Protein AF-A0A8S3F100-F1 (afdb_monomer)

Solvent-accessible surface area (backbone atoms only — not comparable to full-atom values): 3515 Å² total; per-residue (Å²): 133,83,90,75,75,69,59,62,55,54,56,50,30,53,50,30,35,50,28,20,74,74,61,42,49,69,62,24,50,54,53,55,70,68,47,87,75,76,52,75,67,41,57,51,33,48,55,53,22,25,63,74,63,75,44,75,86,82,131

Nearest PDB structures (foldseek):
  8rdj-assembly1_G  TM=8.808E-01  e=2.383E+00  Sinapis alba
  6d90-assembly1_i  TM=6.240E-01  e=9.949E+00  Oryctolagus cuniculus

Mean predicted aligned error: 6.79 Å

Radius of gyration: 11.89 Å; Cα contacts (8 Å, |Δi|>4): 50; chains: 1; bounding box: 29×22×37 Å

Foldseek 3Di:
DPPDDPVVQVVLLVVLLVCLLVVVLVVSVVSVVVDPDHDPSSVVSNVVSCVNNVHDPDD

pLDDT: mean 80.98, std 13.82, range [44.16, 92.56]

Secondary structure (DSSP, 8-state):
----SSHHHHHHHHHHHHHHHTT-HHHHHHHHHH-SS--HHHHHHHHHHHHHHTPPP--

Structure (mmCIF, N/CA/C/O backbone):
data_AF-A0A8S3F100-F1
#
_entry.id   AF-A0A8S3F100-F1
#
loop_
_atom_site.group_PDB
_atom_site.id
_atom_site.type_symbol
_atom_site.label_atom_id
_atom_site.label_alt_id
_atom_site.label_comp_id
_atom_site.label_asym_id
_atom_site.label_entity_id
_atom_site.label_seq_id
_atom_site.pdbx_PDB_ins_code
_atom_site.Cartn_x
_atom_site.Cartn_y
_atom_site.Cartn_z
_atom_site.occupancy
_atom_site.B_iso_or_equiv
_atom_site.auth_seq_id
_atom_site.auth_comp_id
_atom_site.auth_asym_id
_atom_site.auth_atom_id
_atom_site.pdbx_PDB_model_num
ATOM 1 N N . MET A 1 1 ? 20.979 0.752 -25.319 1.00 44.16 1 MET A N 1
ATOM 2 C CA . MET A 1 1 ? 20.273 -0.311 -24.573 1.00 44.16 1 MET A CA 1
ATOM 3 C C . MET A 1 1 ? 19.324 0.382 -23.610 1.00 44.16 1 MET A C 1
ATOM 5 O O . MET A 1 1 ? 19.846 1.091 -22.760 1.00 44.16 1 MET A O 1
ATOM 9 N N . PRO A 1 2 ? 17.989 0.329 -23.763 1.00 47.41 2 PRO A N 1
ATOM 10 C CA . PRO A 1 2 ? 17.129 1.023 -22.818 1.00 47.41 2 PRO A CA 1
ATOM 11 C C . PRO A 1 2 ? 17.071 0.225 -21.513 1.00 47.41 2 PRO A C 1
ATOM 13 O O . PRO A 1 2 ? 16.862 -0.989 -21.506 1.00 47.41 2 PRO A O 1
ATOM 16 N N . GLU A 1 3 ? 17.339 0.938 -20.427 1.00 53.66 3 GLU A N 1
ATOM 17 C CA . GLU A 1 3 ? 17.404 0.484 -19.044 1.00 53.66 3 GLU A CA 1
ATOM 18 C C . GLU A 1 3 ? 16.008 0.036 -18.583 1.00 53.66 3 GLU A C 1
ATOM 20 O O . GLU A 1 3 ? 15.194 0.795 -18.061 1.00 53.66 3 GLU A O 1
ATOM 25 N N . ASN A 1 4 ? 15.684 -1.213 -18.904 1.00 51.91 4 ASN A N 1
ATOM 26 C CA . ASN A 1 4 ? 14.353 -1.773 -18.758 1.00 51.91 4 ASN A CA 1
ATOM 27 C C . ASN A 1 4 ? 14.033 -2.149 -17.297 1.00 51.91 4 ASN A C 1
ATOM 29 O O . ASN A 1 4 ? 14.718 -2.940 -16.651 1.00 51.91 4 ASN A O 1
ATOM 33 N N . TYR A 1 5 ? 12.870 -1.668 -16.849 1.00 53.28 5 TYR A N 1
ATOM 34 C CA . TYR A 1 5 ? 11.924 -2.366 -15.966 1.00 53.28 5 TYR A CA 1
ATOM 35 C C . TYR A 1 5 ? 12.134 -2.370 -14.439 1.00 53.28 5 TYR A C 1
ATOM 37 O O . TYR A 1 5 ? 11.216 -2.764 -13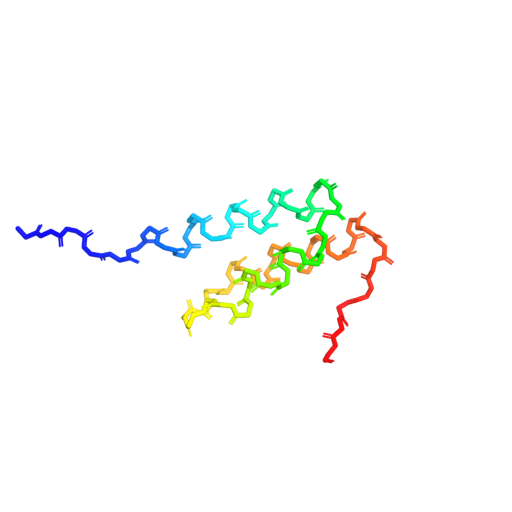.716 1.00 53.28 5 TYR A O 1
ATOM 45 N N . ARG A 1 6 ? 13.252 -1.873 -13.891 1.00 49.06 6 ARG A N 1
ATOM 46 C CA . ARG A 1 6 ? 13.413 -1.765 -12.416 1.00 49.06 6 ARG A CA 1
ATOM 47 C C . ARG A 1 6 ? 12.569 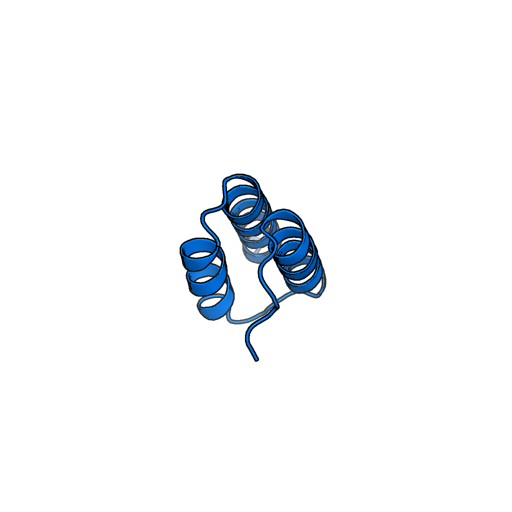-0.656 -11.773 1.00 49.06 6 ARG A C 1
ATOM 49 O O . ARG A 1 6 ? 12.286 -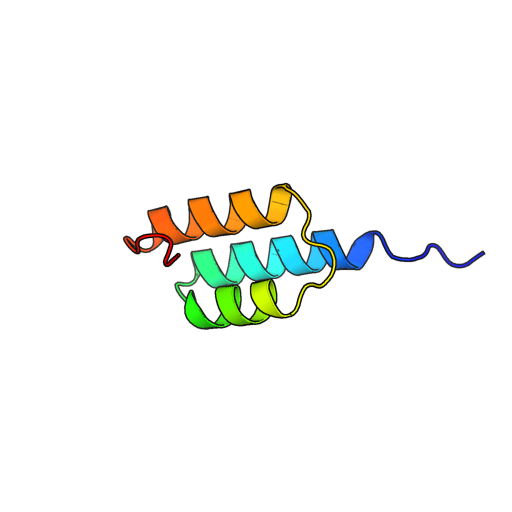0.739 -10.580 1.00 49.06 6 ARG A O 1
ATOM 56 N N . ASN A 1 7 ? 12.105 0.324 -12.549 1.00 54.34 7 ASN A N 1
ATOM 57 C CA . ASN A 1 7 ? 11.314 1.439 -12.020 1.00 54.34 7 ASN A CA 1
ATOM 58 C C . ASN A 1 7 ? 9.879 1.062 -11.645 1.00 54.34 7 ASN A C 1
ATOM 60 O O . ASN A 1 7 ? 9.329 1.647 -10.720 1.00 54.34 7 ASN A O 1
ATOM 64 N N . ASN A 1 8 ? 9.270 0.063 -12.293 1.00 61.59 8 ASN A N 1
ATOM 65 C CA . ASN A 1 8 ? 7.852 -0.216 -12.056 1.00 61.59 8 ASN A CA 1
ATOM 66 C C . ASN A 1 8 ? 7.585 -0.692 -10.617 1.00 61.59 8 ASN A C 1
ATOM 68 O O . ASN A 1 8 ? 6.569 -0.337 -10.028 1.00 61.59 8 ASN A O 1
ATOM 72 N N . ASN A 1 9 ? 8.515 -1.450 -10.023 1.00 65.88 9 ASN A N 1
ATOM 73 C CA . ASN A 1 9 ? 8.364 -1.947 -8.653 1.00 65.88 9 ASN A CA 1
ATOM 74 C C . ASN A 1 9 ? 8.574 -0.838 -7.614 1.00 65.88 9 ASN A C 1
ATOM 76 O O . ASN A 1 9 ? 7.800 -0.739 -6.666 1.00 65.88 9 ASN A O 1
ATOM 80 N N . ILE A 1 10 ? 9.579 0.022 -7.805 1.00 71.19 10 ILE A N 1
ATOM 81 C CA . ILE A 1 10 ? 9.877 1.117 -6.870 1.00 71.19 10 ILE A CA 1
ATOM 82 C C . ILE A 1 10 ? 8.762 2.166 -6.920 1.00 71.19 10 ILE A C 1
ATOM 84 O O . ILE A 1 10 ? 8.209 2.504 -5.880 1.00 71.19 10 ILE A O 1
ATOM 88 N N . THR A 1 11 ? 8.351 2.597 -8.117 1.00 81.19 11 THR A N 1
ATOM 89 C CA . THR A 1 11 ? 7.252 3.559 -8.287 1.00 81.19 11 THR A CA 1
ATOM 90 C C . THR A 1 11 ? 5.937 3.022 -7.725 1.00 81.19 11 THR A C 1
ATOM 92 O O . THR A 1 11 ? 5.230 3.752 -7.037 1.00 81.19 11 THR A O 1
ATOM 95 N N . SER A 1 12 ? 5.631 1.737 -7.939 1.00 85.25 12 SER A N 1
ATOM 96 C CA . SER A 1 12 ? 4.417 1.138 -7.373 1.00 85.25 12 SER A CA 1
ATOM 97 C C . SER A 1 12 ? 4.485 0.996 -5.853 1.00 85.25 12 SER A C 1
ATOM 99 O O . SER A 1 12 ? 3.490 1.234 -5.180 1.00 85.25 12 SER A O 1
ATOM 101 N N . THR A 1 13 ? 5.653 0.654 -5.296 1.00 87.75 13 THR A N 1
ATOM 102 C CA . THR A 1 13 ? 5.851 0.585 -3.837 1.00 87.75 13 THR A CA 1
ATOM 103 C C . THR A 1 13 ? 5.659 1.957 -3.199 1.00 87.75 13 THR A C 1
ATOM 105 O O . THR A 1 13 ? 4.940 2.063 -2.214 1.00 87.75 13 THR A O 1
ATOM 108 N N . SER A 1 14 ? 6.263 3.008 -3.764 1.00 89.50 14 SER A N 1
ATOM 109 C CA . SER A 1 14 ? 6.122 4.377 -3.254 1.00 89.50 14 SER A CA 1
ATOM 110 C C . SER A 1 14 ? 4.688 4.892 -3.367 1.00 89.50 14 SER A C 1
ATOM 112 O O . SER A 1 14 ? 4.208 5.542 -2.445 1.00 89.50 14 SER A O 1
ATOM 114 N N . ALA A 1 15 ? 3.988 4.577 -4.461 1.00 90.00 15 ALA A N 1
ATOM 115 C CA . ALA A 1 15 ? 2.582 4.931 -4.619 1.00 90.00 15 ALA A CA 1
ATOM 116 C C . ALA A 1 15 ? 1.699 4.214 -3.587 1.00 90.00 15 ALA A C 1
ATOM 118 O O . ALA A 1 15 ? 0.887 4.861 -2.937 1.00 90.00 15 ALA A O 1
ATOM 119 N N . ILE A 1 16 ? 1.901 2.909 -3.378 1.00 91.62 16 ILE A N 1
ATOM 120 C CA . ILE A 1 16 ? 1.198 2.135 -2.346 1.00 91.62 16 ILE A CA 1
ATOM 121 C C . ILE A 1 16 ? 1.489 2.698 -0.951 1.00 91.62 16 ILE A C 1
ATOM 123 O O . ILE A 1 16 ? 0.552 2.964 -0.210 1.00 91.62 16 ILE A O 1
ATOM 127 N N . ASP A 1 17 ? 2.755 2.937 -0.599 1.00 91.38 17 ASP A N 1
ATOM 128 C CA . ASP A 1 17 ? 3.139 3.511 0.700 1.00 91.38 17 ASP A CA 1
ATOM 129 C C . ASP A 1 17 ? 2.462 4.868 0.948 1.00 91.38 17 ASP A C 1
ATOM 131 O O . ASP A 1 17 ? 1.931 5.113 2.031 1.00 91.38 17 ASP A O 1
ATOM 135 N N . MET A 1 18 ? 2.422 5.727 -0.073 1.00 92.12 18 MET A N 1
ATOM 136 C CA . MET A 1 18 ? 1.767 7.028 0.010 1.00 92.12 18 MET A CA 1
ATOM 137 C C . MET A 1 18 ? 0.249 6.881 0.173 1.00 92.12 18 MET A C 1
ATOM 139 O O . MET A 1 18 ? -0.310 7.461 1.098 1.00 92.12 18 MET A O 1
ATOM 143 N N . LEU A 1 19 ? -0.409 6.067 -0.659 1.00 92.56 19 LEU A N 1
ATOM 144 C CA . LEU A 1 19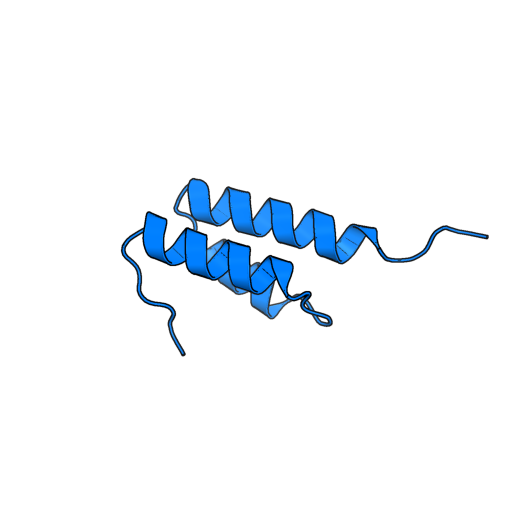 ? -1.852 5.810 -0.573 1.00 92.56 19 LEU A CA 1
ATOM 145 C C . LEU A 1 19 ? -2.247 5.279 0.809 1.00 92.56 19 LEU A C 1
ATOM 147 O O . LEU A 1 19 ? -3.174 5.802 1.424 1.00 92.56 19 LEU A O 1
ATOM 151 N N . MET A 1 20 ? -1.484 4.323 1.347 1.00 92.44 20 MET A N 1
ATOM 152 C CA . MET A 1 20 ? -1.716 3.805 2.692 1.00 92.44 20 MET A CA 1
ATOM 153 C C . MET A 1 20 ? -1.522 4.883 3.768 1.00 92.44 20 MET A C 1
ATOM 155 O O . MET A 1 20 ? -2.322 4.962 4.692 1.00 92.44 20 MET A O 1
ATOM 159 N N . LYS A 1 21 ? -0.500 5.743 3.667 1.00 90.38 21 LYS A N 1
ATOM 160 C CA . LYS A 1 21 ? -0.281 6.843 4.629 1.00 90.38 21 LYS A CA 1
ATOM 161 C C . LYS A 1 21 ? -1.390 7.896 4.619 1.00 90.38 21 LYS A C 1
ATOM 163 O O . LYS A 1 21 ? -1.647 8.496 5.656 1.00 90.38 21 LYS A O 1
ATOM 168 N N . PHE A 1 22 ? -2.027 8.126 3.473 1.00 90.50 22 PHE A N 1
ATOM 169 C CA . PHE A 1 22 ? -3.185 9.020 3.354 1.00 90.50 22 PHE A CA 1
ATOM 170 C C . PHE A 1 22 ? -4.519 8.343 3.704 1.00 90.50 22 PHE A C 1
ATOM 172 O O . PHE A 1 22 ? -5.554 9.004 3.684 1.00 90.50 22 PHE A O 1
ATOM 179 N N . GLY A 1 23 ? -4.498 7.050 4.035 1.00 90.00 23 GLY A N 1
ATOM 180 C CA . GLY A 1 23 ? -5.678 6.269 4.396 1.00 90.00 23 GLY A CA 1
ATOM 181 C C . GLY A 1 23 ? -6.530 5.797 3.223 1.00 90.00 23 GLY A C 1
ATOM 182 O O . GLY A 1 23 ? -7.605 5.244 3.436 1.00 90.00 23 GLY A O 1
ATOM 183 N N . ASP A 1 24 ? -6.048 5.940 1.987 1.00 92.50 24 ASP A N 1
ATOM 184 C CA . ASP A 1 24 ? -6.709 5.386 0.801 1.00 92.50 24 ASP A CA 1
ATOM 185 C C . ASP A 1 24 ? -6.282 3.925 0.568 1.00 92.50 24 ASP A C 1
ATOM 187 O O . ASP A 1 24 ? -5.616 3.567 -0.412 1.00 92.50 24 ASP A O 1
ATOM 191 N N . VAL A 1 25 ? -6.643 3.073 1.532 1.00 91.25 25 VAL A N 1
ATOM 192 C CA . VAL A 1 25 ? -6.268 1.650 1.576 1.00 91.25 25 VAL A CA 1
ATOM 193 C C . VAL A 1 25 ? -6.815 0.888 0.365 1.00 91.25 25 VAL A C 1
ATOM 195 O O . VAL A 1 25 ? -6.110 0.082 -0.243 1.00 91.25 25 VAL A O 1
ATOM 198 N N . GLU A 1 26 ? -8.044 1.188 -0.056 1.00 90.88 26 GLU A N 1
ATOM 199 C CA . GLU A 1 26 ? -8.677 0.545 -1.210 1.00 90.88 26 GLU A CA 1
ATOM 200 C C .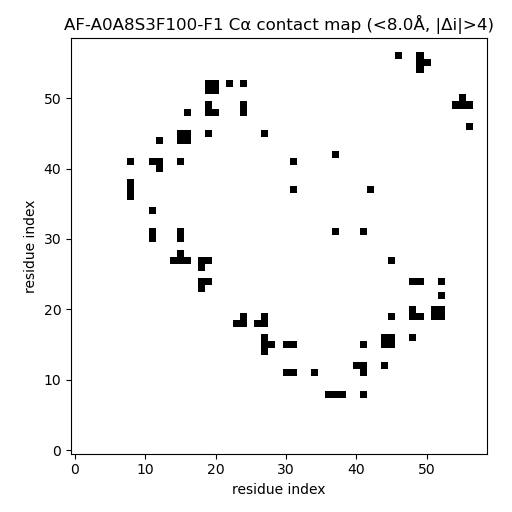 GLU A 1 26 ? -7.901 0.766 -2.515 1.00 90.88 26 GLU A C 1
ATOM 202 O O . GLU A 1 26 ? -7.701 -0.168 -3.302 1.00 90.88 26 GLU A O 1
ATOM 207 N N . SER A 1 27 ? -7.457 1.997 -2.779 1.00 90.56 27 SER A N 1
ATOM 208 C CA . SER A 1 27 ? -6.676 2.289 -3.983 1.00 90.56 27 SER A CA 1
ATOM 209 C 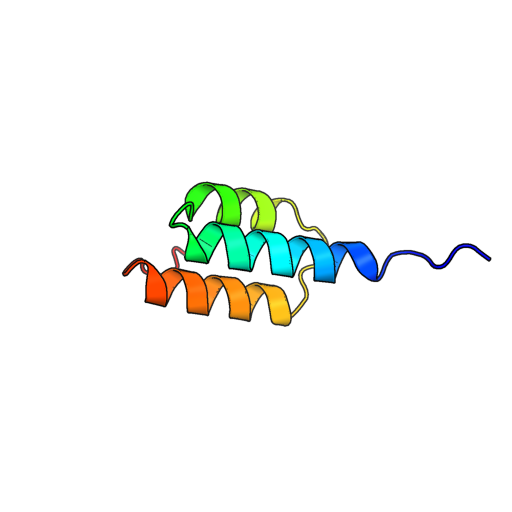C . SER A 1 27 ? -5.299 1.638 -3.932 1.00 90.56 27 SER A C 1
ATOM 211 O O . SER A 1 27 ? -4.833 1.124 -4.955 1.00 90.56 27 SER A O 1
ATOM 213 N N . ALA A 1 28 ? -4.674 1.589 -2.751 1.00 91.69 28 ALA A N 1
ATOM 214 C CA . ALA A 1 28 ? -3.416 0.879 -2.548 1.00 91.69 28 ALA A CA 1
ATOM 215 C C . ALA A 1 28 ? -3.560 -0.625 -2.850 1.00 91.69 28 ALA A C 1
ATOM 217 O O . ALA A 1 28 ? -2.732 -1.195 -3.565 1.00 91.69 28 ALA A O 1
ATOM 218 N N . GLU A 1 29 ? -4.647 -1.260 -2.400 1.00 90.62 29 GLU A N 1
ATOM 219 C CA . GLU A 1 29 ? -4.955 -2.660 -2.712 1.00 90.62 29 GLU A CA 1
ATOM 220 C C . GLU A 1 29 ? -5.218 -2.900 -4.200 1.00 90.62 29 GLU A C 1
ATOM 222 O O . GLU A 1 29 ? -4.711 -3.868 -4.777 1.00 90.62 29 GLU A O 1
ATOM 227 N N . ARG A 1 30 ? -5.993 -2.026 -4.853 1.00 91.06 30 ARG A N 1
ATOM 228 C CA . ARG A 1 30 ? -6.237 -2.120 -6.302 1.00 91.06 30 ARG A CA 1
ATOM 229 C C . ARG A 1 30 ? -4.928 -2.057 -7.082 1.00 91.06 30 ARG A C 1
ATOM 231 O O . ARG A 1 30 ? -4.696 -2.875 -7.976 1.00 91.06 30 ARG A O 1
ATOM 238 N N . MET A 1 31 ? -4.051 -1.126 -6.714 1.00 88.50 31 MET A N 1
ATOM 239 C CA . MET A 1 31 ? -2.743 -0.981 -7.341 1.00 88.50 31 MET A CA 1
ATOM 240 C C . MET A 1 31 ? -1.876 -2.216 -7.093 1.00 88.50 31 MET A C 1
ATOM 242 O O . MET A 1 31 ? -1.310 -2.769 -8.035 1.00 88.50 31 MET A O 1
ATOM 246 N N . PHE A 1 32 ? -1.855 -2.7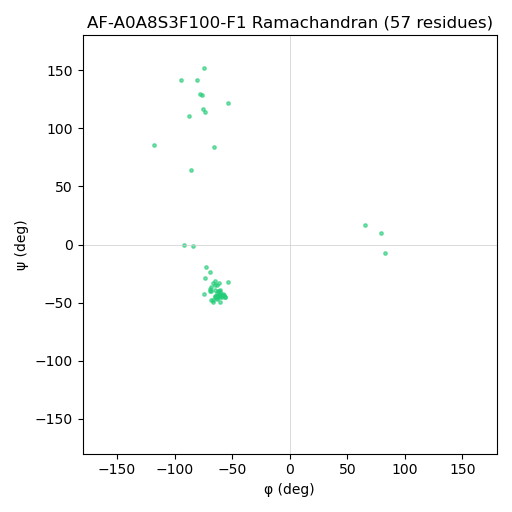26 -5.862 1.00 88.06 32 PHE A N 1
ATOM 247 C CA . PHE A 1 32 ? -1.161 -3.961 -5.514 1.00 88.06 32 PHE A CA 1
ATOM 248 C C . PHE A 1 32 ? -1.613 -5.161 -6.350 1.00 88.06 32 PHE A C 1
ATOM 250 O O . PHE A 1 32 ? -0.783 -5.916 -6.867 1.00 88.06 32 PHE A O 1
ATOM 257 N N . ARG A 1 33 ? -2.927 -5.337 -6.527 1.00 87.94 33 ARG A N 1
ATOM 258 C CA . ARG A 1 33 ? -3.498 -6.425 -7.336 1.00 87.94 33 ARG A CA 1
ATOM 259 C C . ARG A 1 33 ? -3.094 -6.309 -8.810 1.00 87.94 33 ARG A C 1
ATOM 261 O O . ARG A 1 33 ? -2.816 -7.337 -9.422 1.00 87.94 33 ARG A O 1
ATOM 268 N N . SER A 1 34 ? -2.960 -5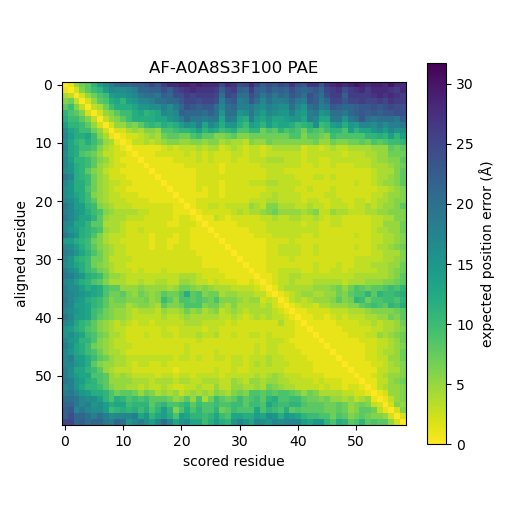.090 -9.335 1.00 86.06 34 SER A N 1
ATOM 269 C CA . SER A 1 34 ? -2.522 -4.810 -10.714 1.00 86.06 34 SER A CA 1
ATOM 270 C C . SER A 1 34 ? -1.042 -5.153 -10.984 1.00 86.06 34 SER A C 1
ATOM 272 O O . SER A 1 34 ? -0.648 -5.444 -12.117 1.00 86.06 34 SER A O 1
ATOM 274 N N . ILE A 1 35 ? -0.194 -5.188 -9.949 1.00 84.75 35 ILE A N 1
ATOM 275 C CA . ILE A 1 35 ? 1.236 -5.498 -10.096 1.00 84.75 35 ILE A CA 1
ATOM 276 C C . ILE A 1 35 ? 1.429 -6.997 -10.368 1.00 84.75 35 ILE A C 1
ATOM 278 O O . ILE A 1 35 ? 1.199 -7.841 -9.496 1.00 84.75 35 ILE A O 1
ATOM 282 N N . LYS A 1 36 ? 1.911 -7.330 -11.575 1.00 79.19 36 LYS A N 1
ATOM 283 C CA . LYS A 1 36 ? 2.203 -8.716 -11.992 1.00 79.19 36 LYS A CA 1
ATOM 284 C C . LYS A 1 36 ? 3.392 -9.342 -11.252 1.00 79.19 36 LYS A C 1
ATOM 286 O O . LYS A 1 36 ? 3.329 -10.510 -10.892 1.00 79.19 36 LYS A O 1
ATOM 291 N N . ALA A 1 37 ? 4.459 -8.577 -11.014 1.00 79.12 37 ALA A N 1
ATOM 292 C CA . ALA A 1 37 ? 5.678 -9.039 -10.345 1.00 79.12 37 ALA A CA 1
ATOM 293 C C . ALA A 1 37 ? 5.893 -8.256 -9.043 1.00 79.12 37 ALA A C 1
ATOM 295 O O . ALA A 1 37 ? 6.575 -7.230 -9.023 1.00 79.12 37 ALA A O 1
ATOM 296 N N . LYS A 1 38 ? 5.259 -8.720 -7.964 1.00 80.06 38 LYS A N 1
ATOM 297 C CA . LYS A 1 38 ? 5.289 -8.059 -6.654 1.00 80.06 38 LYS A CA 1
ATOM 298 C C . LYS A 1 38 ? 6.640 -8.298 -5.976 1.00 80.06 38 LYS A C 1
ATOM 300 O O . LYS A 1 38 ? 6.982 -9.441 -5.684 1.00 80.06 38 LYS A O 1
ATOM 305 N N . GLY A 1 39 ? 7.402 -7.233 -5.730 1.00 78.94 39 GLY A N 1
ATOM 306 C CA . GLY A 1 39 ? 8.598 -7.299 -4.890 1.00 78.94 39 GLY A CA 1
ATOM 307 C C . GLY A 1 39 ? 8.246 -7.403 -3.402 1.00 78.94 39 GLY A C 1
ATOM 308 O O . GLY A 1 39 ? 7.206 -6.907 -2.970 1.00 78.94 39 GLY A O 1
ATOM 309 N N . THR A 1 40 ? 9.122 -8.017 -2.601 1.00 82.06 40 THR A N 1
ATOM 310 C CA . THR A 1 40 ? 8.964 -8.176 -1.138 1.00 82.06 40 THR A CA 1
ATOM 311 C C . THR A 1 40 ? 8.718 -6.845 -0.416 1.00 82.06 40 THR A C 1
ATOM 313 O O . THR A 1 40 ? 7.975 -6.772 0.559 1.00 82.06 40 THR A O 1
ATOM 316 N N . ASN A 1 41 ? 9.298 -5.771 -0.940 1.00 84.25 41 ASN A N 1
ATOM 317 C CA . ASN A 1 41 ? 9.139 -4.398 -0.474 1.00 84.25 41 ASN A CA 1
ATOM 318 C C . ASN A 1 41 ? 7.691 -3.879 -0.549 1.00 84.25 41 ASN A C 1
ATOM 320 O O . ASN A 1 41 ? 7.281 -3.142 0.345 1.00 84.25 41 ASN A O 1
ATOM 324 N N . ILE A 1 42 ? 6.887 -4.304 -1.530 1.00 87.19 42 ILE A N 1
ATOM 325 C CA . ILE A 1 42 ? 5.478 -3.889 -1.620 1.00 87.19 42 ILE A CA 1
ATOM 326 C C . ILE A 1 42 ? 4.637 -4.503 -0.495 1.00 87.19 42 ILE A C 1
ATOM 328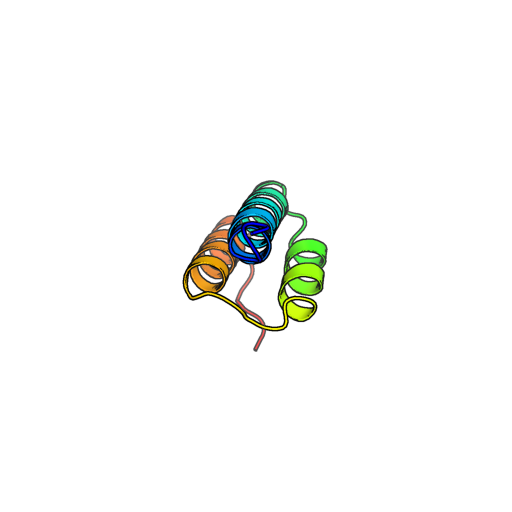 O O . ILE A 1 42 ? 3.795 -3.823 0.088 1.00 87.19 42 ILE A O 1
ATOM 332 N N . TYR A 1 43 ? 4.878 -5.772 -0.160 1.00 88.31 43 TYR A N 1
ATOM 333 C CA . TYR A 1 43 ? 4.178 -6.434 0.944 1.00 88.31 43 TYR A CA 1
ATOM 334 C C . TYR A 1 43 ? 4.467 -5.739 2.279 1.00 88.31 43 TYR A C 1
ATOM 336 O O . TYR A 1 43 ? 3.554 -5.546 3.079 1.00 88.31 43 TYR A O 1
ATOM 344 N N . GLY A 1 44 ? 5.717 -5.309 2.494 1.00 89.19 44 GLY A N 1
ATOM 345 C CA . GLY A 1 44 ? 6.099 -4.519 3.666 1.00 89.19 44 GLY A CA 1
ATOM 346 C C . GLY A 1 44 ? 5.374 -3.173 3.735 1.00 89.19 44 GLY A C 1
ATOM 347 O O . GLY A 1 44 ? 4.860 -2.815 4.793 1.00 89.19 44 GLY A O 1
ATOM 348 N N . ALA A 1 45 ? 5.271 -2.463 2.605 1.00 89.94 45 ALA A N 1
ATOM 349 C CA . ALA A 1 45 ? 4.550 -1.193 2.525 1.00 89.94 45 ALA A CA 1
ATOM 350 C C . ALA A 1 45 ? 3.054 -1.350 2.850 1.00 89.94 45 ALA A C 1
ATOM 352 O O . ALA A 1 45 ? 2.515 -0.575 3.636 1.00 89.94 45 ALA A O 1
ATOM 353 N N . LEU A 1 46 ? 2.394 -2.384 2.316 1.00 90.06 46 LEU A N 1
ATOM 354 C CA . LEU A 1 46 ? 0.993 -2.664 2.641 1.00 90.06 46 LEU A CA 1
ATOM 355 C C . LEU A 1 46 ? 0.801 -3.074 4.099 1.00 90.06 46 LEU A C 1
ATOM 357 O O . LEU A 1 46 ? -0.070 -2.520 4.751 1.00 90.06 46 LEU A O 1
ATOM 361 N N . MET A 1 47 ? 1.595 -4.007 4.637 1.00 89.44 47 MET A N 1
ATOM 362 C CA . MET A 1 47 ? 1.446 -4.420 6.042 1.00 89.44 47 MET A CA 1
ATOM 363 C C . MET A 1 47 ? 1.621 -3.241 7.002 1.00 89.44 47 MET A C 1
ATOM 365 O O . MET A 1 47 ? 0.822 -3.074 7.922 1.00 89.44 47 MET A O 1
ATOM 369 N N . ASN A 1 48 ? 2.625 -2.395 6.757 1.00 89.94 48 ASN A N 1
ATOM 370 C CA . ASN A 1 48 ? 2.811 -1.172 7.529 1.00 89.94 48 ASN A CA 1
ATOM 371 C C . ASN A 1 48 ? 1.610 -0.229 7.374 1.00 89.94 48 ASN A C 1
ATOM 373 O O . ASN A 1 48 ? 1.095 0.293 8.357 1.00 89.94 48 ASN A O 1
ATOM 377 N N . GLY A 1 49 ? 1.127 -0.064 6.145 1.00 90.56 49 GLY A N 1
ATOM 378 C CA . GLY A 1 49 ? -0.060 0.718 5.844 1.00 90.56 49 GLY A CA 1
ATOM 379 C C . GLY A 1 49 ? -1.323 0.244 6.566 1.00 90.56 49 GLY A C 1
ATOM 380 O O . GLY A 1 49 ? -2.075 1.065 7.079 1.00 90.56 49 GLY A O 1
ATOM 381 N N . TYR A 1 50 ? -1.561 -1.065 6.630 1.00 90.69 50 TYR A N 1
ATOM 382 C CA . TYR A 1 50 ? -2.714 -1.648 7.318 1.00 90.69 50 TYR A CA 1
ATOM 383 C C . TYR A 1 50 ? -2.664 -1.349 8.815 1.00 90.69 50 TYR A C 1
ATOM 385 O O . TYR A 1 50 ? -3.634 -0.853 9.383 1.00 90.69 50 TYR A O 1
ATOM 393 N N . ASN A 1 51 ? -1.489 -1.534 9.422 1.00 89.31 51 ASN A N 1
ATOM 394 C CA . ASN A 1 51 ? -1.260 -1.209 10.825 1.00 89.31 51 ASN A CA 1
ATOM 395 C C . ASN A 1 51 ? -1.492 0.285 11.125 1.00 89.31 51 ASN A C 1
ATOM 397 O O . ASN A 1 51 ? -2.072 0.621 12.153 1.00 89.31 51 ASN A O 1
ATOM 401 N N . LEU A 1 52 ? -1.085 1.179 10.215 1.00 89.25 52 LEU A N 1
ATOM 402 C CA . LEU A 1 52 ? -1.308 2.625 10.347 1.00 89.25 52 LEU A CA 1
ATOM 403 C C . LEU A 1 52 ? -2.789 3.018 10.265 1.00 89.25 52 LEU A C 1
ATOM 405 O O . LEU A 1 52 ? -3.198 3.959 10.938 1.00 89.25 52 LEU A O 1
ATOM 409 N N . ASN A 1 53 ? -3.585 2.303 9.471 1.00 88.31 53 ASN A N 1
ATOM 410 C CA . ASN A 1 53 ? -5.013 2.584 9.296 1.00 88.31 53 ASN A CA 1
ATOM 411 C C . ASN A 1 53 ? -5.917 1.813 10.268 1.00 88.31 53 ASN A C 1
ATOM 413 O O . ASN A 1 53 ? -7.135 1.957 10.214 1.00 88.31 53 ASN A O 1
ATOM 417 N N . GLY A 1 54 ? -5.343 0.987 11.151 1.00 86.12 54 GLY A N 1
ATOM 418 C CA . GLY A 1 54 ? -6.112 0.117 12.045 1.00 86.12 54 GLY A CA 1
ATOM 419 C C . GLY A 1 54 ? -6.911 -0.962 11.306 1.00 86.12 54 GLY A C 1
ATOM 420 O O . GLY A 1 54 ? -7.824 -1.554 11.879 1.00 86.12 54 GLY A O 1
ATOM 421 N N . GLU A 1 55 ? -6.581 -1.225 10.042 1.00 77.44 55 GLU A N 1
ATOM 422 C CA . GLU A 1 55 ? -7.212 -2.268 9.246 1.00 77.44 55 GLU A CA 1
ATOM 423 C C . GLU A 1 55 ? -6.390 -3.555 9.316 1.00 77.44 55 GLU A C 1
ATOM 425 O O . GLU A 1 55 ? -5.161 -3.548 9.328 1.00 77.44 55 GLU A O 1
ATOM 430 N N . SER A 1 56 ? -7.072 -4.695 9.368 1.00 74.88 56 SER A N 1
ATOM 431 C CA . SER A 1 56 ? -6.413 -5.997 9.257 1.00 74.88 56 SER A CA 1
ATOM 432 C C . SER A 1 56 ? -6.142 -6.294 7.787 1.00 74.88 56 SER A C 1
ATOM 434 O O . SER A 1 56 ? -7.007 -6.028 6.951 1.00 74.88 56 SER A O 1
ATOM 436 N N . TRP A 1 57 ? -4.988 -6.890 7.468 1.00 73.62 57 TRP A N 1
ATOM 437 C CA . TRP A 1 57 ? -4.772 -7.437 6.128 1.00 73.62 57 TRP A CA 1
ATOM 438 C C . TRP A 1 57 ? -5.920 -8.400 5.798 1.00 73.62 57 TRP A C 1
ATOM 440 O O . TRP A 1 57 ? -6.158 -9.363 6.532 1.00 73.62 57 TRP A O 1
ATOM 450 N N . LYS A 1 58 ? -6.640 -8.133 4.708 1.00 64.44 58 LYS A N 1
ATOM 451 C CA . LYS A 1 58 ? -7.746 -8.978 4.252 1.00 64.44 58 LYS A CA 1
ATOM 452 C C . LYS A 1 58 ? -7.169 -10.067 3.344 1.00 64.44 58 LYS A C 1
ATOM 454 O O . LYS A 1 58 ? -6.639 -9.770 2.274 1.00 64.44 58 LYS A O 1
ATOM 459 N N . CYS A 1 59 ? -7.188 -11.307 3.838 1.00 54.50 59 CYS A N 1
ATOM 460 C CA . CYS A 1 59 ? -6.789 -12.504 3.092 1.00 54.50 59 CYS A CA 1
ATOM 461 C C . CYS A 1 59 ? -7.670 -12.719 1.856 1.00 54.50 59 CYS A C 1
ATOM 463 O O . CYS A 1 59 ? -8.899 -12.509 1.969 1.00 54.50 59 CYS A O 1
#

Sequence (59 aa):
MPENYRNNNITSTSAIDMLMKFGDVESAERMFRSIKAKGTNIYGALMNGYNLNGESWKC

InterPro domains:
  IPR002885 Pentatricopeptide repeat [PF01535] (11-39)
  IPR011990 Tetratricopeptide-like helical domain superfamily [G3DSA:1.25.40.10] (1-59)

Organism: NCBI:txid392030